Protein AF-A0A0S7XVD3-F1 (afdb_monomer)

Solvent-accessible surface area (backbone atoms only — not comparable to full-atom values): 6500 Å² total; per-residue (Å²): 139,85,84,88,88,86,80,68,64,65,59,54,52,52,53,52,54,54,58,57,55,62,65,65,69,71,74,81,66,95,82,82,84,90,75,85,78,81,90,77,92,74,70,95,77,59,78,76,64,74,74,75,72,75,78,75,80,42,70,71,55,47,51,53,50,48,54,54,33,42,74,76,40,52,66,62,35,52,54,43,57,56,28,48,79,76,36,54,65,60,28,56,56,53,62,71,72,108

Mean predicted aligned error: 19.51 Å

pLDDT: mean 70.28, std 19.64, range [40.31, 94.94]

Foldseek 3Di:
DDDDDDPPPPVVVVVVVVVVVVVVVPPPDPPDDPDDDDDDPDPPPPDPPVPPPPPPPDVVNLVVLLVVCCVVPVVVSVVLVVCCVVPVVVSVVVSVVD

Sequence (98 aa):
MIFGKGKKMKTRYVTILILAMAAAVILTSPLSCWAAEKEQEESIWSEDKPRQRRFKLTEERIERMMNRLKEADPEKAKELEGLRAKDPEKFKAELRKV

Secondary structure (DSSP, 8-state):
-----S-SHHHHHHHHHHHHHHHHTSS-------S------S-TT-------------HHHHHHHHHHHHHH-HHHHHHHHHHHHH-HHHHHHHHTT-

Structure (mmCIF, N/CA/C/O backbone):
data_AF-A0A0S7XVD3-F1
#
_entry.id   AF-A0A0S7XVD3-F1
#
loop_
_atom_site.group_PDB
_atom_site.id
_atom_site.type_symbol
_atom_site.label_atom_id
_atom_site.label_alt_id
_atom_site.label_comp_id
_atom_site.label_asym_id
_atom_site.label_entity_id
_atom_site.label_seq_id
_atom_site.pdbx_PDB_ins_code
_atom_site.Cartn_x
_atom_site.Cartn_y
_atom_site.Cartn_z
_atom_site.occupancy
_atom_site.B_iso_or_equiv
_atom_site.auth_seq_id
_atom_site.auth_comp_id
_atom_site.auth_asym_id
_atom_site.auth_atom_id
_atom_site.pdbx_PDB_model_num
ATOM 1 N N . MET A 1 1 ? 39.109 -14.979 -59.739 1.00 42.44 1 MET A N 1
ATOM 2 C CA . MET A 1 1 ? 40.040 -15.808 -58.929 1.00 42.44 1 MET A CA 1
ATOM 3 C C . MET A 1 1 ? 41.265 -14.935 -58.677 1.00 42.44 1 MET A C 1
ATOM 5 O O . MET A 1 1 ? 41.686 -14.311 -59.632 1.00 42.44 1 MET A O 1
ATOM 9 N N . ILE A 1 2 ? 41.755 -14.668 -57.459 1.00 41.94 2 ILE A N 1
ATOM 10 C CA . ILE A 1 2 ? 42.449 -15.585 -56.534 1.00 41.94 2 ILE A CA 1
ATOM 11 C C . ILE A 1 2 ? 42.252 -15.124 -55.070 1.00 41.94 2 ILE A C 1
ATOM 13 O O . ILE A 1 2 ? 42.203 -13.936 -54.765 1.00 41.94 2 ILE A O 1
ATOM 17 N N . PHE A 1 3 ? 42.142 -16.107 -54.177 1.00 42.75 3 PHE A N 1
ATOM 18 C CA . PHE A 1 3 ? 41.880 -16.021 -52.741 1.00 42.75 3 PHE A CA 1
ATOM 19 C C . PHE A 1 3 ? 43.179 -15.869 -51.913 1.00 42.75 3 PHE A C 1
ATOM 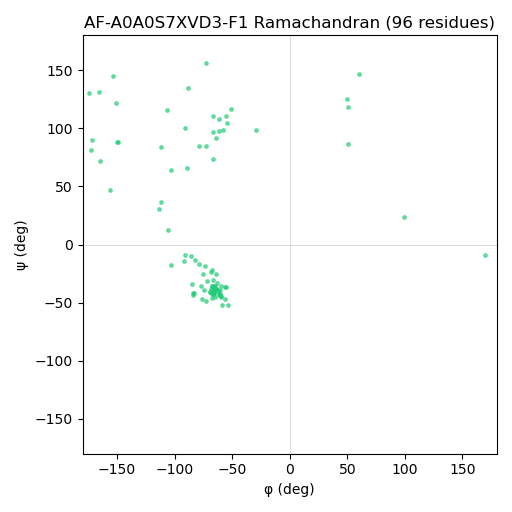21 O O . PHE A 1 3 ? 44.124 -16.627 -52.102 1.00 42.75 3 PHE A O 1
ATOM 28 N N . GLY A 1 4 ? 43.163 -14.937 -50.953 1.00 48.88 4 GLY A N 1
ATOM 29 C CA . GLY A 1 4 ? 43.613 -15.049 -49.552 1.00 48.88 4 GLY A CA 1
ATOM 30 C C . GLY A 1 4 ? 44.991 -15.610 -49.158 1.00 48.88 4 GLY A C 1
ATOM 31 O O . GLY A 1 4 ? 45.241 -16.798 -49.297 1.00 48.88 4 GLY A O 1
ATOM 32 N N . LYS A 1 5 ? 45.757 -14.823 -48.382 1.00 50.09 5 LYS A N 1
ATOM 33 C CA . LYS A 1 5 ? 46.574 -15.298 -47.239 1.00 50.09 5 LYS A CA 1
ATOM 34 C C . LYS A 1 5 ? 46.721 -14.180 -46.195 1.00 50.09 5 LYS A C 1
ATOM 36 O O . LYS A 1 5 ? 47.219 -13.113 -46.509 1.00 50.09 5 LYS A O 1
ATOM 41 N N . GLY A 1 6 ? 46.292 -14.421 -44.951 1.00 52.53 6 GLY A N 1
ATOM 42 C CA . GLY A 1 6 ? 46.508 -13.465 -43.845 1.00 52.53 6 GLY A CA 1
ATOM 43 C C . GLY A 1 6 ? 45.758 -13.737 -42.533 1.00 52.53 6 GLY A C 1
ATOM 44 O O . GLY A 1 6 ? 46.042 -13.115 -41.517 1.00 52.53 6 GLY A O 1
ATOM 45 N N . LYS A 1 7 ? 44.819 -14.693 -42.506 1.00 53.88 7 LYS A N 1
ATOM 46 C CA . LYS A 1 7 ? 43.924 -14.941 -41.355 1.00 53.88 7 LYS A CA 1
ATOM 47 C C . LYS A 1 7 ? 44.142 -16.297 -40.658 1.00 53.88 7 LYS A C 1
ATOM 49 O O . LYS A 1 7 ? 43.196 -16.877 -40.150 1.00 53.88 7 LYS A O 1
ATOM 54 N N . LYS A 1 8 ? 45.364 -16.851 -40.655 1.00 55.25 8 LYS A N 1
ATOM 55 C CA . LYS A 1 8 ? 45.623 -18.194 -40.076 1.00 55.25 8 LYS A CA 1
ATOM 56 C C . LYS A 1 8 ? 46.299 -18.213 -38.697 1.00 55.25 8 LYS A C 1
ATOM 58 O O . LYS A 1 8 ? 46.210 -19.234 -38.025 1.00 55.25 8 LYS A O 1
ATOM 63 N N . MET A 1 9 ? 46.939 -17.127 -38.247 1.00 57.22 9 MET A N 1
ATOM 64 C CA . MET A 1 9 ? 47.634 -17.129 -36.943 1.00 57.22 9 MET A CA 1
ATOM 65 C C . MET A 1 9 ? 46.705 -16.859 -35.753 1.00 57.22 9 MET A C 1
ATOM 67 O O . MET A 1 9 ? 46.780 -17.552 -34.744 1.00 57.22 9 MET A O 1
ATOM 71 N N . LYS A 1 10 ? 45.779 -15.903 -35.885 1.00 55.69 10 LYS A N 1
ATOM 72 C CA . LYS A 1 10 ? 44.919 -15.460 -34.774 1.00 55.69 10 LYS A CA 1
ATOM 73 C C . LYS A 1 10 ? 43.949 -16.552 -34.314 1.00 55.69 10 LYS A C 1
ATOM 75 O O . LYS A 1 10 ? 43.792 -16.767 -33.122 1.00 55.69 10 LYS A O 1
ATOM 80 N N . THR A 1 11 ? 43.372 -17.303 -35.252 1.00 60.94 11 THR A N 1
ATOM 81 C CA . THR A 1 11 ? 42.400 -18.363 -34.945 1.00 60.94 11 THR A CA 1
ATOM 82 C C . THR A 1 11 ? 43.033 -19.536 -34.199 1.00 60.94 11 THR A C 1
ATOM 84 O O . THR A 1 11 ? 42.404 -20.079 -33.304 1.00 60.94 11 THR A O 1
ATOM 87 N N . ARG A 1 12 ? 44.294 -19.881 -34.509 1.00 65.81 12 ARG A N 1
ATOM 88 C CA . ARG A 1 12 ? 45.032 -20.943 -33.805 1.00 65.81 12 ARG A CA 1
ATOM 89 C C . ARG A 1 12 ? 45.379 -20.544 -32.372 1.00 65.81 12 ARG A C 1
ATOM 91 O O . ARG A 1 12 ? 45.242 -21.359 -31.468 1.00 65.81 12 ARG A O 1
ATOM 98 N N . TYR A 1 13 ? 45.779 -19.289 -32.161 1.00 66.12 13 TYR A N 1
ATOM 99 C CA . TYR A 1 13 ? 46.071 -18.775 -30.822 1.00 66.12 13 TYR A CA 1
ATOM 100 C C . TYR A 1 13 ? 44.808 -18.731 -29.957 1.00 66.12 13 TYR A C 1
ATOM 102 O O . TYR A 1 13 ? 44.830 -19.191 -28.826 1.00 66.12 13 TYR A O 1
ATOM 110 N N . VAL A 1 14 ? 43.681 -18.286 -30.524 1.00 67.88 14 VAL A N 1
ATOM 111 C CA . VAL A 1 14 ? 42.376 -18.294 -29.842 1.00 67.88 14 VAL A CA 1
ATOM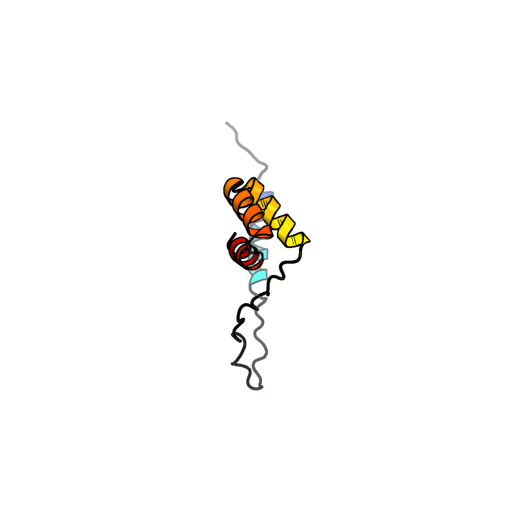 112 C C . VAL A 1 14 ? 41.938 -19.717 -29.483 1.00 67.88 14 VAL A C 1
ATOM 114 O O . VAL A 1 14 ? 41.525 -19.945 -28.351 1.00 67.88 14 VAL A O 1
ATOM 117 N N . THR A 1 15 ? 42.084 -20.698 -30.384 1.00 71.75 15 THR A N 1
ATOM 118 C CA . THR A 1 15 ? 41.759 -22.098 -30.056 1.00 71.75 15 THR A CA 1
ATOM 119 C C . THR A 1 15 ? 42.671 -22.684 -28.978 1.00 71.75 15 THR A C 1
ATOM 121 O O . THR A 1 15 ? 42.179 -23.390 -28.106 1.00 71.75 15 THR A O 1
ATOM 124 N N . ILE A 1 16 ? 43.973 -22.371 -28.991 1.00 74.00 16 ILE A N 1
ATOM 125 C CA . ILE A 1 16 ? 44.913 -22.820 -27.947 1.00 74.00 16 ILE A CA 1
ATOM 126 C C . ILE A 1 16 ? 44.558 -22.180 -26.596 1.00 74.00 16 ILE A C 1
ATOM 128 O O . ILE A 1 16 ? 44.563 -22.858 -25.572 1.00 74.00 16 ILE A O 1
ATOM 132 N N . LEU A 1 17 ? 44.196 -20.896 -26.594 1.00 71.69 17 LEU A N 1
ATOM 133 C CA . LEU A 1 17 ? 43.872 -20.139 -25.385 1.00 71.69 17 LEU A CA 1
ATOM 134 C C . LEU A 1 17 ? 42.569 -20.625 -24.727 1.00 71.69 17 LEU A C 1
ATOM 136 O O . LEU A 1 17 ? 42.511 -20.748 -23.507 1.00 71.69 17 LEU A O 1
ATOM 140 N N . ILE A 1 18 ? 41.558 -20.987 -25.527 1.00 68.56 18 ILE A N 1
ATOM 141 C CA . ILE A 1 18 ? 40.312 -21.601 -25.034 1.00 68.56 18 ILE A CA 1
ATOM 142 C C . ILE A 1 18 ? 40.577 -22.997 -24.445 1.00 68.56 18 ILE A C 1
ATOM 144 O O . ILE A 1 18 ? 40.058 -23.315 -23.375 1.00 68.56 18 ILE A O 1
ATOM 148 N N . LEU A 1 19 ? 41.413 -23.818 -25.094 1.00 62.69 19 LEU A N 1
ATOM 149 C CA . LEU A 1 19 ? 41.743 -25.159 -24.594 1.00 62.69 19 LEU A CA 1
ATOM 150 C C . LEU A 1 19 ? 42.505 -25.110 -23.256 1.00 62.69 19 LEU A C 1
ATOM 152 O O . LEU A 1 19 ? 42.249 -25.922 -22.370 1.00 62.69 19 LEU A O 1
ATOM 156 N N . ALA A 1 20 ? 43.408 -24.138 -23.090 1.00 60.28 20 ALA A N 1
ATOM 157 C CA . ALA A 1 20 ? 44.184 -23.958 -21.863 1.00 60.28 20 ALA A CA 1
ATOM 158 C C . ALA A 1 20 ? 43.318 -23.534 -20.661 1.00 60.28 20 ALA A C 1
ATOM 160 O O . ALA A 1 20 ? 43.563 -23.986 -19.544 1.00 60.28 20 ALA A O 1
ATOM 161 N N . MET A 1 21 ? 42.279 -22.717 -20.875 1.00 59.38 21 MET A N 1
ATOM 162 C CA . MET A 1 21 ? 41.369 -22.316 -19.793 1.00 59.38 21 MET A CA 1
ATOM 163 C C . MET A 1 21 ? 40.441 -23.450 -19.334 1.00 59.38 21 MET A C 1
ATOM 165 O O . MET A 1 21 ? 40.133 -23.526 -18.149 1.00 59.38 21 MET A O 1
ATOM 169 N N . ALA A 1 22 ? 40.047 -24.376 -20.216 1.00 55.78 22 ALA A N 1
ATOM 170 C CA . ALA A 1 22 ? 39.201 -25.513 -19.838 1.00 55.78 22 ALA A CA 1
ATOM 171 C C . ALA A 1 22 ? 39.903 -26.506 -18.886 1.00 55.78 22 ALA A C 1
ATOM 173 O O . ALA A 1 22 ? 39.253 -27.105 -18.033 1.00 55.78 22 ALA A O 1
ATOM 174 N N . ALA A 1 23 ? 41.231 -26.641 -18.978 1.00 53.62 23 ALA A N 1
ATOM 175 C CA . ALA A 1 23 ? 42.010 -27.492 -18.074 1.00 53.62 23 ALA A CA 1
ATOM 176 C C . ALA A 1 23 ? 42.208 -26.874 -16.673 1.00 53.62 23 ALA A C 1
ATOM 178 O O . ALA A 1 23 ? 42.378 -27.603 -15.699 1.00 53.62 23 ALA A O 1
ATOM 179 N N . ALA A 1 24 ? 42.150 -25.542 -16.549 1.00 52.72 24 ALA A N 1
ATOM 180 C CA . ALA A 1 24 ? 42.348 -24.841 -15.277 1.00 52.72 24 ALA A CA 1
ATOM 181 C C . ALA A 1 24 ? 41.112 -24.867 -14.355 1.00 52.72 24 ALA A C 1
ATOM 183 O O . ALA A 1 24 ? 41.238 -24.631 -13.157 1.00 52.72 24 ALA A O 1
ATOM 184 N N . VAL A 1 25 ? 39.926 -25.180 -14.888 1.00 52.81 25 VAL A N 1
ATOM 185 C CA . VAL A 1 25 ? 38.660 -25.179 -14.127 1.00 52.81 25 VAL A CA 1
ATOM 186 C C . VAL A 1 25 ? 38.409 -26.509 -13.393 1.00 52.81 25 VAL A C 1
ATOM 188 O O . VAL A 1 25 ? 37.535 -26.588 -12.538 1.00 52.81 25 VAL A O 1
ATOM 191 N N . ILE A 1 26 ? 39.200 -27.556 -13.651 1.00 52.25 26 ILE A N 1
ATOM 192 C CA . ILE A 1 26 ? 38.965 -28.895 -13.073 1.00 52.25 26 ILE A CA 1
ATOM 193 C C . ILE A 1 26 ? 39.698 -29.113 -11.726 1.00 52.25 26 ILE A C 1
ATOM 195 O O . ILE A 1 26 ? 39.404 -30.071 -11.017 1.00 52.25 26 ILE A O 1
ATOM 199 N N . LEU A 1 27 ? 40.597 -28.216 -11.295 1.00 49.94 27 LEU A N 1
ATOM 200 C CA . LEU A 1 27 ? 41.411 -28.414 -10.076 1.00 49.94 27 LEU A CA 1
ATOM 201 C C . LEU A 1 27 ? 41.011 -27.574 -8.852 1.00 49.94 27 LEU A C 1
ATOM 203 O O . LEU A 1 27 ? 41.725 -27.568 -7.854 1.00 49.94 27 LEU A O 1
ATOM 207 N N . THR A 1 28 ? 39.846 -26.928 -8.859 1.00 50.97 28 THR A N 1
ATOM 208 C CA . THR A 1 28 ? 39.260 -26.319 -7.651 1.00 50.97 28 THR A CA 1
ATOM 209 C C . THR A 1 28 ? 38.132 -27.193 -7.110 1.00 50.97 28 THR A C 1
ATOM 211 O O . THR A 1 28 ? 36.969 -26.800 -7.106 1.00 50.97 28 THR A O 1
ATOM 214 N N . SER A 1 29 ? 38.483 -28.403 -6.678 1.00 53.03 29 SER A N 1
ATOM 215 C CA . SER A 1 29 ? 37.616 -29.256 -5.859 1.00 53.03 29 SER A CA 1
ATOM 216 C C . SER A 1 29 ? 38.170 -29.247 -4.432 1.00 53.03 29 SER A C 1
ATOM 218 O O . SER A 1 29 ? 39.290 -29.724 -4.243 1.00 53.03 29 SER A O 1
ATOM 220 N N . PRO A 1 30 ? 37.462 -28.735 -3.409 1.00 52.34 30 PRO A N 1
ATOM 221 C CA . PRO A 1 30 ? 37.883 -28.929 -2.030 1.00 52.34 30 PRO A CA 1
ATOM 222 C C . PRO A 1 30 ? 37.477 -30.341 -1.590 1.00 52.34 30 PRO A C 1
ATOM 224 O O . PRO A 1 30 ? 36.426 -30.550 -0.996 1.00 52.34 30 PRO A O 1
ATOM 227 N N . LEU A 1 31 ? 38.318 -31.329 -1.889 1.00 55.19 31 LEU A N 1
ATOM 228 C CA . LEU A 1 31 ? 38.297 -32.619 -1.200 1.00 55.19 31 LEU A CA 1
ATOM 229 C C . LEU A 1 31 ? 39.571 -32.739 -0.370 1.00 55.19 31 LEU A C 1
ATOM 231 O O . LEU A 1 31 ? 40.560 -33.305 -0.822 1.00 55.19 31 LEU A O 1
ATOM 235 N N . SER A 1 32 ? 39.532 -32.171 0.838 1.00 43.72 32 SER A N 1
ATOM 236 C CA . SER A 1 32 ? 40.286 -32.624 2.016 1.00 43.72 32 SER A CA 1
ATOM 237 C C . SER A 1 32 ? 39.830 -31.852 3.257 1.00 43.72 32 SER A C 1
ATOM 239 O O . SER A 1 32 ? 40.362 -30.791 3.560 1.00 43.72 32 SER A O 1
ATOM 241 N N . CYS A 1 33 ? 38.826 -32.389 3.955 1.00 40.31 33 CYS A N 1
ATOM 242 C CA . CYS A 1 33 ? 38.903 -32.617 5.404 1.00 40.31 33 CYS A CA 1
ATOM 243 C C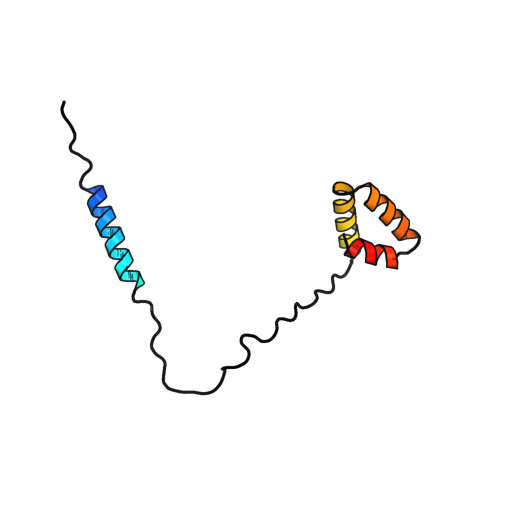 . CYS A 1 33 ? 37.774 -33.577 5.830 1.00 40.31 33 CYS A C 1
ATOM 245 O O . CYS A 1 33 ? 36.772 -33.189 6.420 1.00 40.31 33 CYS A O 1
ATOM 247 N N . TRP A 1 34 ? 37.920 -34.853 5.463 1.00 50.09 34 TRP A N 1
ATOM 248 C CA . TRP A 1 34 ? 37.296 -35.972 6.172 1.00 50.09 34 TRP A CA 1
ATOM 249 C C . TRP A 1 34 ? 38.320 -36.405 7.220 1.00 50.09 34 TRP A C 1
ATOM 251 O O . TRP A 1 34 ? 39.314 -37.034 6.868 1.00 50.09 34 TRP A O 1
ATOM 261 N N . ALA A 1 35 ? 38.137 -35.992 8.471 1.00 43.69 35 ALA A N 1
ATOM 262 C CA . ALA A 1 35 ? 38.790 -36.576 9.643 1.00 43.69 35 ALA A CA 1
ATOM 263 C C . ALA A 1 35 ? 38.187 -35.949 10.904 1.00 43.69 35 ALA A C 1
ATOM 265 O O . ALA A 1 35 ? 38.788 -35.042 11.465 1.00 43.69 35 ALA A O 1
ATOM 266 N N . ALA A 1 36 ? 37.023 -36.473 11.320 1.00 42.97 36 ALA A N 1
ATOM 267 C CA . ALA A 1 36 ? 36.268 -36.078 12.515 1.00 42.97 36 ALA A CA 1
ATOM 268 C C . ALA A 1 36 ? 35.843 -34.586 12.468 1.00 42.97 36 ALA A C 1
ATOM 270 O O . ALA A 1 36 ? 36.478 -33.751 11.856 1.00 42.97 36 ALA A O 1
ATOM 271 N N . GLU A 1 37 ? 34.716 -34.124 12.984 1.00 45.66 37 GLU A N 1
ATOM 272 C CA . GLU A 1 37 ? 34.112 -34.383 14.275 1.00 45.66 37 GLU A CA 1
ATOM 273 C C . GLU A 1 37 ? 32.658 -33.883 14.166 1.00 45.66 37 GLU A C 1
ATOM 275 O O . GLU A 1 37 ? 32.420 -32.775 13.703 1.00 45.66 37 GLU A O 1
ATOM 280 N N . LYS A 1 38 ? 31.718 -34.731 14.590 1.00 42.12 38 LYS A N 1
ATOM 281 C CA . LYS A 1 38 ? 30.410 -34.415 15.187 1.00 42.12 38 LYS A CA 1
ATOM 282 C C . LYS A 1 38 ? 29.463 -33.415 14.495 1.00 42.12 38 LYS A C 1
ATOM 284 O O . LYS A 1 38 ? 29.677 -32.214 14.469 1.00 42.12 38 LYS A O 1
ATOM 289 N N . GLU A 1 39 ? 28.303 -33.969 14.136 1.00 50.62 39 GLU A N 1
ATOM 290 C CA . GLU A 1 39 ? 26.981 -33.405 14.445 1.00 50.62 39 GLU A CA 1
ATOM 291 C C . GLU A 1 39 ? 26.761 -31.927 14.094 1.00 50.62 39 GLU A C 1
ATOM 293 O O . GLU A 1 39 ? 26.852 -31.044 14.942 1.00 50.62 39 GLU A O 1
ATOM 298 N N . GLN A 1 40 ? 26.354 -31.671 12.852 1.00 41.75 40 GLN A N 1
ATOM 299 C CA . GLN A 1 40 ? 25.440 -30.564 12.545 1.00 41.75 40 GLN A CA 1
ATOM 300 C C . GLN A 1 40 ? 24.696 -30.836 11.231 1.00 41.75 40 GLN A C 1
ATOM 302 O O . GLN A 1 40 ? 24.583 -30.006 10.335 1.00 41.75 40 GLN A O 1
ATOM 307 N N . GLU A 1 41 ? 24.181 -32.057 11.127 1.00 48.22 41 GLU A N 1
ATOM 308 C CA . GLU A 1 41 ? 23.137 -32.429 10.182 1.00 48.22 41 GLU A CA 1
ATOM 309 C C . GLU A 1 41 ? 21.779 -32.196 10.859 1.00 48.22 41 GLU A C 1
ATOM 311 O O . GLU A 1 41 ? 21.078 -33.131 11.197 1.00 48.22 41 GLU A O 1
ATOM 316 N N . GLU A 1 42 ? 21.446 -30.940 11.155 1.00 51.09 42 GLU A N 1
ATOM 317 C CA . GLU A 1 42 ? 20.076 -30.480 11.423 1.00 51.09 42 GLU A CA 1
ATOM 318 C C . GLU A 1 42 ? 20.117 -28.952 11.579 1.00 51.09 42 GLU A C 1
ATOM 320 O O . GLU A 1 42 ? 20.937 -28.426 12.323 1.00 51.09 42 GLU A O 1
ATOM 325 N N . SER A 1 43 ? 19.237 -28.230 10.872 1.00 44.84 43 SER A N 1
ATOM 326 C CA . SER A 1 43 ? 19.046 -26.761 10.910 1.00 44.84 43 SER A CA 1
ATOM 327 C C . SER A 1 43 ? 19.692 -25.878 9.812 1.00 44.84 43 SER A C 1
ATOM 329 O O . SER A 1 43 ? 19.794 -24.665 9.999 1.00 44.84 43 SER A O 1
ATOM 331 N N . ILE A 1 44 ? 20.010 -26.388 8.613 1.00 48.75 44 ILE A N 1
ATOM 332 C CA . ILE A 1 44 ? 20.150 -25.502 7.421 1.00 48.75 44 ILE A CA 1
ATOM 333 C C . ILE A 1 44 ? 18.796 -25.169 6.763 1.00 48.75 44 ILE A C 1
ATOM 335 O O . ILE A 1 44 ? 18.693 -24.236 5.974 1.00 48.75 44 ILE A O 1
ATOM 339 N N . TRP A 1 45 ? 17.745 -25.896 7.147 1.00 57.44 45 TRP A N 1
ATOM 340 C CA . TRP A 1 45 ? 16.345 -25.622 6.816 1.00 57.44 45 TRP A CA 1
ATOM 341 C C . TRP A 1 45 ? 15.561 -25.207 8.060 1.00 57.44 45 TRP A C 1
ATOM 343 O O . TRP A 1 45 ? 14.407 -25.593 8.226 1.00 57.44 45 TRP A O 1
ATOM 353 N N . SER A 1 46 ? 16.190 -24.454 8.970 1.00 50.59 46 SER A N 1
ATOM 354 C CA . SER A 1 46 ? 15.418 -23.780 10.010 1.00 50.59 46 SER A CA 1
ATOM 355 C C . SER A 1 46 ? 14.467 -22.825 9.312 1.00 50.59 46 SER A C 1
ATOM 357 O O . SER A 1 46 ? 14.907 -21.846 8.716 1.00 50.59 46 SER A O 1
ATOM 359 N N . GLU A 1 47 ? 13.185 -23.190 9.339 1.00 55.19 47 GLU A N 1
ATOM 360 C CA . GLU A 1 47 ? 12.039 -22.441 8.854 1.00 55.19 47 GLU A CA 1
ATOM 361 C C . GLU A 1 47 ? 12.284 -20.934 8.935 1.00 55.19 47 GLU A C 1
ATOM 363 O O . GLU A 1 47 ? 12.059 -20.295 9.968 1.00 55.19 47 GLU A O 1
ATOM 368 N N . ASP A 1 48 ? 12.670 -20.351 7.799 1.00 55.12 48 ASP A N 1
ATOM 369 C CA . ASP A 1 48 ? 12.450 -18.944 7.519 1.00 55.12 48 ASP A CA 1
ATOM 370 C C . ASP A 1 48 ? 10.931 -18.773 7.407 1.00 55.12 48 ASP A C 1
ATOM 372 O O . ASP A 1 48 ? 10.350 -18.617 6.332 1.00 55.12 48 ASP A O 1
ATOM 376 N N . LYS A 1 49 ? 10.245 -18.831 8.556 1.00 59.03 49 LYS A N 1
ATOM 377 C CA . LYS A 1 49 ? 8.917 -18.251 8.699 1.00 59.03 49 LYS A CA 1
ATOM 378 C C . LYS A 1 49 ? 9.099 -16.840 8.174 1.00 59.03 49 LYS A C 1
ATOM 380 O O . LYS A 1 49 ? 9.915 -16.119 8.762 1.00 59.03 49 LYS A O 1
ATOM 385 N N . PRO A 1 50 ? 8.427 -16.437 7.077 1.00 53.53 50 PRO A N 1
ATOM 386 C CA . PRO A 1 50 ? 8.603 -15.103 6.546 1.00 53.53 50 PRO A CA 1
ATOM 387 C C . PRO A 1 50 ? 8.299 -14.190 7.715 1.00 53.53 50 PRO A C 1
ATOM 389 O O . PRO A 1 50 ? 7.167 -14.183 8.204 1.00 53.53 50 PRO A O 1
ATOM 392 N N . ARG A 1 51 ? 9.331 -13.514 8.246 1.00 53.62 51 ARG A N 1
ATOM 393 C CA . ARG A 1 51 ? 9.157 -12.534 9.311 1.00 53.62 51 ARG A CA 1
ATOM 394 C C . ARG A 1 51 ? 8.128 -11.604 8.733 1.00 53.62 51 ARG A C 1
ATOM 396 O O . ARG A 1 51 ? 8.443 -10.880 7.789 1.00 53.62 51 ARG A O 1
ATOM 403 N N . GLN A 1 52 ? 6.895 -11.731 9.211 1.00 52.91 52 GLN A N 1
ATOM 404 C CA . GLN A 1 52 ? 5.758 -10.998 8.710 1.00 52.91 52 GLN A CA 1
ATOM 405 C C . GLN A 1 52 ? 6.124 -9.563 9.035 1.00 52.91 52 GLN A C 1
ATOM 407 O O . GLN A 1 52 ? 5.993 -9.130 10.180 1.00 52.91 52 GLN A O 1
ATOM 412 N N . ARG A 1 53 ? 6.773 -8.888 8.075 1.00 57.53 53 ARG A N 1
ATOM 413 C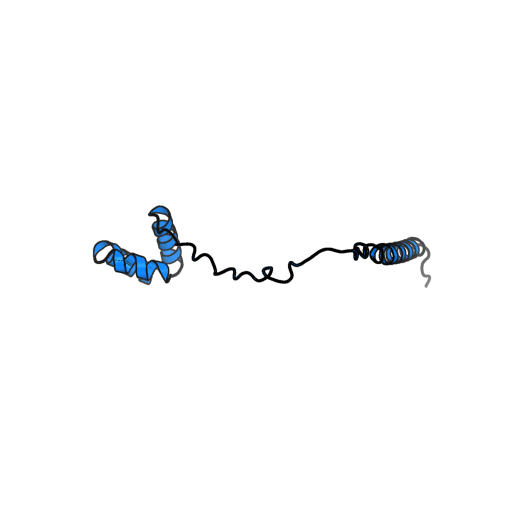 CA . ARG A 1 53 ? 7.279 -7.533 8.223 1.00 57.53 53 ARG A CA 1
ATOM 414 C C . ARG A 1 53 ? 6.014 -6.761 8.481 1.00 57.53 53 ARG A C 1
ATOM 416 O O . ARG A 1 53 ? 5.250 -6.525 7.551 1.00 57.53 53 ARG A O 1
ATOM 423 N N . ARG A 1 54 ? 5.729 -6.491 9.756 1.00 58.03 54 ARG A N 1
ATOM 424 C CA . ARG A 1 54 ? 4.563 -5.724 10.167 1.00 58.03 54 ARG A CA 1
ATOM 425 C C . ARG A 1 54 ? 4.726 -4.397 9.456 1.00 58.03 54 ARG A C 1
ATOM 427 O O . ARG A 1 54 ? 5.539 -3.570 9.861 1.00 58.03 54 ARG A O 1
ATOM 434 N N . PHE A 1 55 ? 4.037 -4.251 8.329 1.00 62.94 55 PHE A N 1
ATOM 435 C CA . PHE A 1 55 ? 4.083 -3.051 7.528 1.00 62.94 55 PHE A CA 1
ATOM 436 C C . PHE A 1 55 ? 3.438 -1.970 8.379 1.00 62.94 55 PHE A C 1
ATOM 438 O O . PHE A 1 55 ? 2.214 -1.882 8.495 1.00 62.94 55 PHE A O 1
ATOM 445 N N . LYS A 1 56 ? 4.278 -1.192 9.057 1.00 74.94 56 LYS A N 1
ATOM 446 C CA . LYS A 1 56 ? 3.824 -0.039 9.814 1.00 74.94 56 LYS A CA 1
ATOM 447 C C . LYS A 1 56 ? 3.309 0.951 8.771 1.00 74.94 56 LYS A C 1
ATOM 449 O O . LYS A 1 56 ? 4.085 1.449 7.956 1.00 74.94 56 LYS A O 1
ATOM 454 N N . LEU A 1 57 ? 1.994 1.163 8.737 1.00 79.06 57 LEU A N 1
ATOM 455 C CA . LEU A 1 57 ? 1.401 2.256 7.972 1.00 79.06 57 LEU A CA 1
ATOM 456 C C . LEU A 1 57 ? 1.714 3.550 8.716 1.00 79.06 57 LEU A C 1
ATOM 458 O O . LEU A 1 57 ? 0.942 3.989 9.564 1.00 79.06 57 LEU A O 1
ATOM 462 N N . THR A 1 58 ? 2.900 4.089 8.457 1.00 88.12 58 THR A N 1
ATOM 463 C CA . THR A 1 58 ? 3.221 5.478 8.773 1.00 88.12 58 THR A CA 1
ATOM 464 C C . THR A 1 58 ? 2.483 6.392 7.800 1.00 88.12 58 THR A C 1
ATOM 466 O O . THR A 1 58 ? 2.137 5.969 6.696 1.00 88.12 58 THR A O 1
ATOM 469 N N . GLU A 1 59 ? 2.258 7.640 8.204 1.00 88.06 59 GLU A N 1
ATOM 470 C CA . GLU A 1 59 ? 1.522 8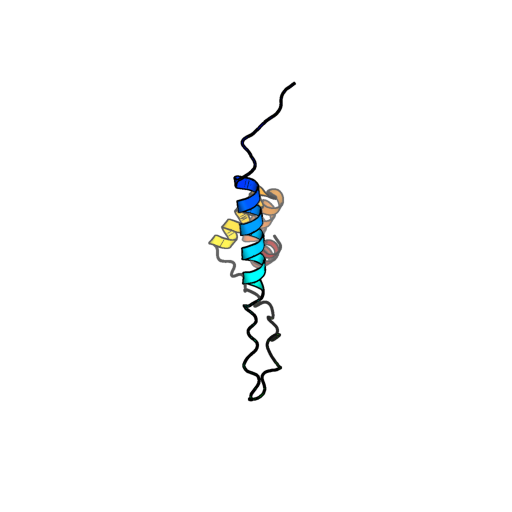.627 7.405 1.00 88.06 59 GLU A CA 1
ATOM 471 C C . GLU A 1 59 ? 2.145 8.828 6.014 1.00 88.06 59 GLU A C 1
ATOM 473 O O . GLU A 1 59 ? 1.473 8.670 5.003 1.00 88.06 59 GLU A O 1
ATOM 478 N N . GLU A 1 60 ? 3.468 8.989 5.947 1.00 90.94 60 GLU A N 1
ATOM 479 C CA . GLU A 1 60 ? 4.215 9.099 4.683 1.00 90.94 60 GLU A CA 1
ATOM 480 C C . GLU A 1 60 ? 3.973 7.902 3.741 1.00 90.94 60 GLU A C 1
ATOM 482 O O . GLU A 1 60 ? 3.900 8.020 2.517 1.00 90.94 60 GLU A O 1
ATOM 487 N N . ARG A 1 61 ? 3.840 6.701 4.312 1.00 88.69 61 ARG A N 1
ATOM 488 C CA . ARG A 1 61 ? 3.632 5.472 3.544 1.00 88.69 61 ARG A CA 1
ATOM 489 C C . ARG A 1 61 ? 2.188 5.363 3.066 1.00 88.69 61 ARG A C 1
ATOM 491 O O . ARG A 1 61 ? 1.970 4.876 1.960 1.00 88.69 61 ARG A O 1
ATOM 498 N N . ILE A 1 62 ? 1.236 5.817 3.884 1.00 91.56 62 ILE A N 1
ATOM 499 C CA . ILE A 1 62 ? -0.173 5.967 3.506 1.00 91.56 62 ILE A CA 1
ATOM 500 C C . ILE A 1 62 ? -0.275 6.914 2.312 1.00 91.56 62 ILE A C 1
ATOM 502 O O . ILE A 1 62 ? -0.839 6.526 1.294 1.00 91.56 62 ILE A O 1
ATOM 506 N N . GLU A 1 63 ? 0.323 8.102 2.392 1.00 92.31 63 GLU A N 1
ATOM 507 C CA . GLU A 1 63 ? 0.305 9.087 1.305 1.00 92.31 63 GLU A CA 1
ATOM 508 C C . GLU A 1 63 ? 0.926 8.536 0.022 1.00 92.31 63 GLU A C 1
ATOM 510 O O . GLU A 1 63 ? 0.347 8.653 -1.056 1.00 92.31 63 GLU A O 1
ATOM 515 N N . ARG A 1 64 ? 2.066 7.845 0.130 1.00 92.69 64 ARG A N 1
ATOM 516 C CA . ARG A 1 64 ? 2.716 7.213 -1.023 1.00 92.69 64 ARG A CA 1
ATOM 517 C C . ARG A 1 64 ? 1.839 6.144 -1.679 1.00 92.69 64 ARG A C 1
ATOM 519 O O . ARG A 1 64 ? 1.810 6.059 -2.904 1.00 92.69 64 ARG A O 1
ATOM 526 N N . MET A 1 65 ? 1.150 5.320 -0.885 1.00 92.69 65 MET A N 1
ATOM 527 C CA . MET A 1 65 ? 0.214 4.316 -1.407 1.00 92.69 65 MET A CA 1
ATOM 528 C C . MET A 1 65 ? -1.008 4.978 -2.042 1.00 92.69 65 MET A C 1
ATOM 530 O O . MET A 1 65 ? -1.382 4.595 -3.144 1.00 92.69 65 MET A O 1
ATOM 534 N N . MET A 1 66 ? -1.568 6.013 -1.413 1.00 94.00 66 MET A N 1
ATOM 535 C CA . MET A 1 66 ? -2.691 6.771 -1.965 1.00 94.00 66 MET A CA 1
ATOM 536 C C . MET A 1 66 ? -2.333 7.466 -3.281 1.00 94.00 66 MET A C 1
ATOM 538 O O . MET A 1 66 ? -3.138 7.443 -4.201 1.00 94.00 66 MET A O 1
ATOM 542 N N . ASN A 1 67 ? -1.131 8.033 -3.415 1.00 94.75 67 ASN A N 1
ATOM 543 C CA . ASN A 1 67 ? -0.691 8.650 -4.670 1.00 94.75 67 ASN A CA 1
ATOM 544 C C . ASN A 1 67 ? -0.548 7.620 -5.794 1.00 94.75 67 ASN A C 1
ATOM 546 O O . ASN A 1 67 ? -1.073 7.833 -6.882 1.00 94.75 67 ASN A O 1
ATOM 550 N N . ARG A 1 68 ? 0.075 6.468 -5.517 1.00 93.00 68 ARG A N 1
ATOM 551 C CA . ARG A 1 68 ? 0.147 5.365 -6.492 1.00 93.00 68 ARG A CA 1
ATOM 552 C C . ARG A 1 68 ? -1.235 4.851 -6.872 1.00 93.00 68 ARG A C 1
ATOM 554 O O . ARG A 1 68 ? -1.482 4.551 -8.033 1.00 93.00 68 ARG A O 1
ATOM 561 N N . LEU A 1 69 ? -2.136 4.762 -5.896 1.00 94.44 69 LEU A N 1
ATOM 562 C CA . LEU A 1 69 ? -3.503 4.345 -6.146 1.00 94.44 69 LEU A CA 1
ATOM 563 C C . LEU A 1 69 ? -4.252 5.372 -6.997 1.00 94.44 69 LEU A C 1
ATOM 565 O O . LEU A 1 69 ? -4.967 4.966 -7.893 1.00 94.44 69 LEU A O 1
ATOM 569 N N . LYS A 1 70 ? -4.058 6.679 -6.796 1.00 94.94 70 LYS A N 1
ATOM 570 C CA . LYS A 1 70 ? -4.656 7.713 -7.659 1.00 94.94 70 LYS A CA 1
ATOM 571 C C . LYS A 1 70 ? -4.227 7.582 -9.121 1.00 94.94 70 LYS A C 1
ATOM 573 O O . LYS A 1 70 ? -5.029 7.865 -10.003 1.00 94.94 70 LYS A O 1
ATOM 578 N N . GLU A 1 71 ? -2.983 7.173 -9.365 1.00 92.94 71 GLU A N 1
ATOM 579 C CA . GLU A 1 71 ? -2.462 6.934 -10.716 1.00 92.94 71 GLU A CA 1
ATOM 580 C C . GLU A 1 71 ? -3.011 5.638 -11.332 1.00 92.94 71 GLU A C 1
ATOM 582 O O . GLU A 1 71 ? -3.308 5.609 -12.523 1.00 92.94 71 GLU A O 1
ATOM 587 N N . ALA A 1 72 ? -3.151 4.573 -10.535 1.00 93.88 72 ALA A N 1
ATOM 588 C CA . ALA A 1 72 ? -3.591 3.261 -11.012 1.00 93.88 72 ALA A CA 1
ATOM 589 C C . ALA A 1 72 ? -5.123 3.112 -11.101 1.00 93.88 72 ALA A C 1
ATOM 591 O O . ALA A 1 72 ? -5.630 2.524 -12.052 1.00 93.88 72 ALA A O 1
ATOM 592 N N . ASP A 1 73 ? -5.845 3.619 -10.102 1.00 94.06 73 ASP A N 1
ATOM 593 C CA . ASP A 1 73 ? -7.298 3.539 -9.940 1.00 94.06 73 ASP A CA 1
ATOM 594 C C . ASP A 1 73 ? -7.827 4.774 -9.166 1.00 94.06 73 ASP A C 1
ATOM 596 O O . ASP A 1 73 ? -7.943 4.775 -7.928 1.00 94.06 73 ASP A O 1
ATOM 600 N N . PRO A 1 74 ? -8.144 5.864 -9.885 1.00 93.69 74 PRO A N 1
ATOM 601 C CA . PRO A 1 74 ? -8.589 7.109 -9.271 1.00 93.69 74 PRO A CA 1
ATOM 602 C C . PRO A 1 74 ? -9.973 7.012 -8.612 1.00 93.69 74 PRO A C 1
ATOM 604 O O . PRO A 1 74 ? -10.261 7.807 -7.713 1.00 93.69 74 PRO A O 1
ATOM 607 N N . GLU A 1 75 ? -10.839 6.079 -9.024 1.00 93.62 75 GLU A N 1
ATOM 608 C CA . GLU A 1 75 ? -12.162 5.902 -8.410 1.00 93.62 75 GLU A CA 1
ATOM 609 C C . GLU A 1 75 ? -12.022 5.276 -7.025 1.00 93.62 75 GLU A C 1
ATOM 611 O O . 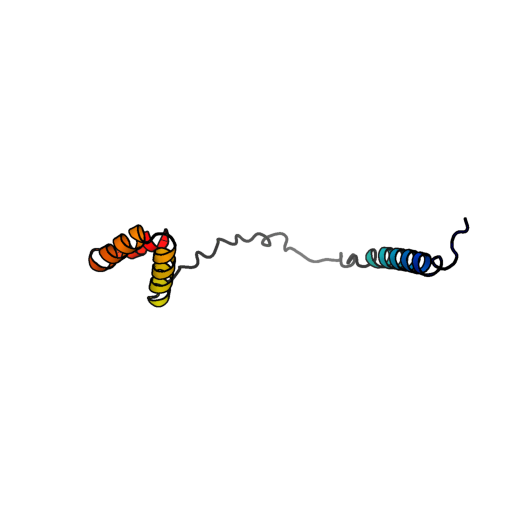GLU A 1 75 ? -12.496 5.837 -6.032 1.00 93.62 75 GLU A O 1
ATOM 616 N N . LYS A 1 76 ? -11.247 4.194 -6.928 1.00 93.31 76 LYS A N 1
ATOM 617 C CA . LYS A 1 76 ? -10.957 3.539 -5.652 1.00 93.31 76 LYS A CA 1
ATOM 618 C C . LYS A 1 76 ? -10.190 4.444 -4.690 1.00 93.31 76 LYS A C 1
ATOM 620 O O . LYS A 1 76 ? -10.413 4.397 -3.478 1.00 93.31 76 LYS A O 1
ATOM 625 N N . ALA A 1 77 ? -9.324 5.320 -5.205 1.00 94.81 77 ALA A N 1
ATOM 626 C CA . ALA A 1 77 ? -8.666 6.337 -4.390 1.00 94.81 77 ALA A CA 1
ATOM 627 C C . ALA A 1 77 ? -9.669 7.304 -3.733 1.00 94.81 77 ALA A C 1
ATOM 629 O O . ALA A 1 77 ? -9.538 7.595 -2.544 1.00 94.81 77 ALA A O 1
ATOM 630 N N . LYS A 1 78 ? -10.688 7.770 -4.469 1.00 94.12 78 LYS A N 1
ATOM 631 C CA . LYS A 1 78 ? -11.738 8.648 -3.921 1.00 94.12 78 LYS A CA 1
ATOM 632 C C . LYS A 1 78 ? -12.587 7.940 -2.868 1.00 94.12 78 LYS A C 1
ATOM 634 O O . LYS A 1 78 ? -12.905 8.533 -1.837 1.00 94.12 78 LYS A O 1
ATOM 639 N N . GLU A 1 79 ? -12.930 6.673 -3.094 1.00 93.50 79 GLU A N 1
ATOM 640 C CA . GLU A 1 79 ? -13.648 5.869 -2.098 1.00 93.50 79 GLU A CA 1
ATOM 641 C C . GLU A 1 79 ? -12.84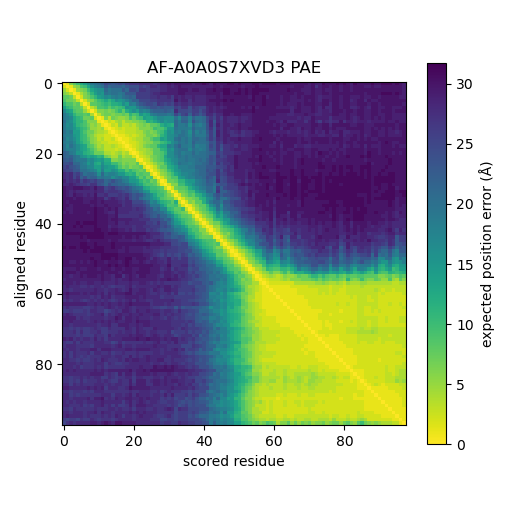9 5.751 -0.794 1.00 93.50 79 GLU A C 1
ATOM 643 O O . GLU A 1 79 ? -13.386 5.975 0.296 1.00 93.50 79 GLU A O 1
ATOM 648 N N . LEU A 1 80 ? -11.547 5.469 -0.903 1.00 94.25 80 LEU A N 1
ATOM 649 C CA . LEU A 1 80 ? -10.641 5.367 0.238 1.00 94.25 80 LEU A CA 1
ATOM 650 C C . LEU A 1 80 ? -10.440 6.703 0.964 1.00 94.25 80 LEU A C 1
ATOM 652 O O . LEU A 1 80 ? -10.391 6.717 2.193 1.00 94.25 80 LEU A O 1
ATOM 656 N N . GLU A 1 81 ? -10.389 7.832 0.252 1.00 92.38 81 GLU A N 1
ATOM 657 C CA . GLU A 1 81 ? -10.382 9.161 0.881 1.00 92.38 81 GLU A CA 1
ATOM 658 C C . GLU A 1 81 ? -11.653 9.409 1.703 1.00 92.38 81 GLU A C 1
ATOM 660 O O . GLU A 1 81 ? -11.573 9.876 2.840 1.00 92.38 81 GLU A O 1
ATOM 665 N N . GLY A 1 82 ? -12.821 9.024 1.181 1.00 93.56 82 GLY A N 1
ATOM 666 C CA . GLY A 1 82 ? -14.079 9.099 1.925 1.00 93.56 82 GLY A CA 1
ATOM 667 C C . GLY A 1 82 ? -14.104 8.182 3.155 1.00 93.56 82 GLY A C 1
ATOM 668 O O . GLY A 1 82 ? -14.608 8.567 4.213 1.00 93.56 82 GLY A O 1
ATOM 669 N N . LEU A 1 83 ? -13.530 6.981 3.040 1.00 93.81 83 LEU A N 1
ATOM 670 C CA . LEU A 1 83 ? -13.379 6.031 4.146 1.00 93.81 83 LEU A CA 1
ATOM 671 C C . LEU A 1 83 ? -12.443 6.556 5.231 1.00 93.81 83 LEU A C 1
ATOM 673 O O . LEU A 1 83 ? -12.715 6.339 6.404 1.00 93.81 83 LEU A O 1
ATOM 677 N N . ARG A 1 84 ? -11.390 7.295 4.876 1.00 89.75 84 ARG A N 1
ATOM 678 C CA . ARG A 1 84 ? -10.418 7.822 5.843 1.00 89.75 84 ARG A CA 1
ATOM 679 C C . ARG A 1 84 ? -11.065 8.682 6.937 1.00 89.75 84 ARG A C 1
ATOM 681 O O . ARG A 1 84 ? -10.625 8.616 8.082 1.00 89.75 84 ARG A O 1
ATOM 688 N N . ALA A 1 85 ? -12.096 9.459 6.596 1.00 88.62 85 ALA A N 1
ATOM 689 C CA . ALA A 1 85 ? -12.827 10.300 7.549 1.00 88.62 85 ALA A CA 1
ATOM 690 C C . ALA A 1 85 ? -13.941 9.549 8.299 1.00 88.62 85 ALA A C 1
ATOM 692 O O . ALA A 1 85 ? -14.212 9.854 9.457 1.00 88.62 85 ALA A O 1
ATOM 693 N N . LYS A 1 86 ? -14.599 8.587 7.640 1.00 94.06 86 LYS A N 1
ATOM 694 C CA . LYS A 1 86 ? -15.746 7.853 8.203 1.00 94.06 86 LYS A CA 1
ATOM 695 C C . LYS A 1 86 ? -15.324 6.677 9.080 1.00 94.06 86 LYS A C 1
ATOM 697 O O . LYS A 1 86 ? -15.913 6.457 10.130 1.00 94.06 86 LYS A O 1
ATOM 702 N N . ASP A 1 87 ? -14.339 5.915 8.619 1.00 94.25 87 ASP A N 1
ATOM 703 C CA . ASP A 1 87 ? -13.867 4.685 9.245 1.00 94.25 87 ASP A CA 1
ATOM 704 C C . ASP A 1 87 ? -1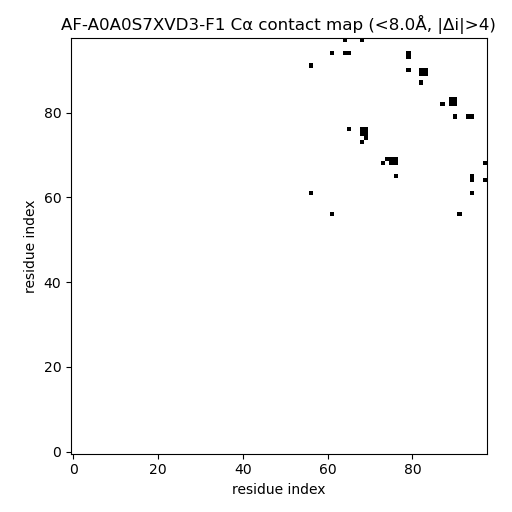2.358 4.489 8.978 1.00 94.25 87 ASP A C 1
ATOM 706 O O . ASP A 1 87 ? -11.946 3.853 7.995 1.00 94.25 87 ASP A O 1
ATOM 710 N N . PRO A 1 88 ? -11.500 5.046 9.851 1.00 89.88 88 PRO A N 1
ATOM 711 C CA . PRO A 1 88 ? -10.054 4.998 9.673 1.00 89.88 88 PRO A CA 1
ATOM 712 C C . PRO A 1 88 ? -9.468 3.584 9.815 1.00 89.88 88 PRO A C 1
ATOM 714 O O . PRO A 1 88 ? -8.370 3.330 9.307 1.00 89.88 88 PRO A O 1
ATOM 717 N N . GLU A 1 89 ? -10.155 2.654 10.487 1.00 91.31 89 GLU A N 1
ATOM 718 C CA . GLU A 1 89 ? -9.698 1.264 10.588 1.00 91.31 89 GLU A CA 1
ATOM 719 C C . GLU A 1 89 ? -9.949 0.516 9.286 1.00 91.31 89 GLU A C 1
ATOM 721 O O . GLU A 1 89 ? -9.028 -0.103 8.738 1.00 91.31 89 GLU A O 1
ATOM 726 N N . LYS A 1 90 ? -11.159 0.649 8.735 1.00 92.81 90 LYS A N 1
ATOM 727 C CA . LYS A 1 90 ? -11.506 0.067 7.439 1.00 92.81 90 LYS A CA 1
ATOM 728 C C . LYS A 1 90 ? -10.672 0.664 6.311 1.00 92.81 90 LYS A C 1
ATOM 730 O O . LYS A 1 90 ? -10.200 -0.085 5.461 1.00 92.81 90 LYS A O 1
ATOM 735 N N . PHE A 1 91 ? -10.386 1.967 6.352 1.00 93.94 91 PHE A N 1
ATOM 736 C CA . PHE A 1 91 ? -9.435 2.606 5.437 1.00 93.94 91 PHE A CA 1
ATOM 737 C C . PHE A 1 91 ? -8.069 1.907 5.447 1.00 93.94 91 PHE A C 1
ATOM 739 O O . PHE A 1 91 ? -7.565 1.514 4.398 1.00 93.94 91 PHE A O 1
ATOM 746 N N . LYS A 1 92 ? -7.471 1.698 6.629 1.00 90.31 92 LYS A N 1
ATOM 747 C CA . LYS A 1 92 ? -6.169 1.018 6.741 1.00 90.31 92 LYS A CA 1
ATOM 748 C C . LYS A 1 92 ? -6.240 -0.437 6.284 1.00 90.31 92 LYS A C 1
ATOM 750 O O . LYS A 1 92 ? -5.260 -0.940 5.740 1.00 90.31 92 LYS A O 1
ATOM 755 N N . ALA A 1 93 ? -7.354 -1.122 6.535 1.00 91.69 93 ALA A N 1
ATOM 756 C CA . ALA A 1 93 ? -7.552 -2.504 6.116 1.00 91.69 93 ALA A CA 1
ATOM 757 C C . ALA A 1 93 ? -7.647 -2.629 4.591 1.00 91.69 93 ALA A C 1
ATOM 759 O O . ALA A 1 93 ? -6.979 -3.481 4.014 1.00 91.69 93 ALA A O 1
ATOM 760 N N . GLU A 1 94 ? -8.422 -1.761 3.945 1.00 91.38 94 GLU A N 1
ATOM 761 C CA . GLU A 1 94 ? -8.559 -1.729 2.490 1.00 91.38 94 GLU A CA 1
ATOM 762 C C . GLU A 1 94 ? -7.270 -1.252 1.811 1.00 91.38 94 GLU A C 1
ATOM 764 O O . GLU A 1 94 ? -6.813 -1.886 0.865 1.00 91.38 94 GLU A O 1
ATOM 769 N N . LEU A 1 95 ? -6.592 -0.233 2.351 1.00 90.62 95 LEU A N 1
ATOM 770 C CA . LEU A 1 95 ? -5.315 0.251 1.814 1.00 90.62 95 LEU A CA 1
ATOM 771 C C . LEU A 1 95 ? -4.189 -0.795 1.894 1.00 90.62 95 LEU A C 1
ATOM 773 O O . LEU A 1 95 ? -3.257 -0.748 1.105 1.00 90.62 95 LEU A O 1
ATOM 777 N N . ARG A 1 96 ? -4.254 -1.758 2.825 1.00 87.00 96 ARG A N 1
ATOM 778 C CA . ARG A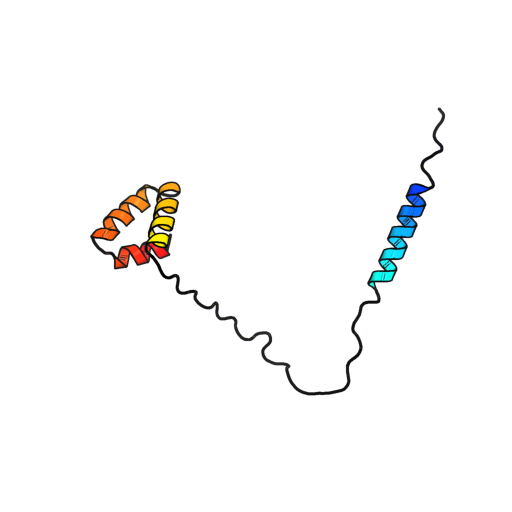 1 96 ? -3.304 -2.890 2.882 1.00 87.00 96 ARG A CA 1
ATOM 779 C C . ARG A 1 96 ? -3.523 -3.934 1.786 1.00 87.00 96 ARG A C 1
ATOM 781 O O . ARG A 1 96 ? -2.636 -4.761 1.593 1.00 87.00 96 ARG A O 1
ATOM 788 N N . LYS A 1 97 ? -4.704 -3.955 1.163 1.00 87.25 97 LYS A N 1
ATOM 789 C CA . LYS A 1 97 ? -5.066 -4.888 0.083 1.00 87.25 97 LYS A CA 1
ATOM 790 C C . LYS A 1 97 ? -4.766 -4.321 -1.307 1.00 87.25 97 LYS A C 1
ATOM 792 O O . LYS A 1 97 ? -4.847 -5.069 -2.277 1.00 87.25 97 LYS A O 1
ATOM 797 N N . VAL A 1 98 ? -4.514 -3.015 -1.384 1.00 78.69 98 VAL A N 1
ATOM 798 C CA . VAL A 1 98 ? -4.073 -2.294 -2.585 1.00 78.69 98 VAL A CA 1
ATOM 799 C C . VAL A 1 98 ? -2.614 -2.626 -2.867 1.00 78.69 98 VAL A C 1
ATOM 801 O O . VAL A 1 98 ? -2.313 -2.898 -4.046 1.00 78.69 98 VAL A O 1
#

Radius of gyration: 32.31 Å; Cα contacts (8 Å, |Δi|>4): 22; chains: 1; bounding box: 63×47×74 Å